Protein AF-A0A920AND6-F1 (afdb_monomer_lite)

Structure (mmCIF, N/CA/C/O backbone):
data_AF-A0A920AND6-F1
#
_entry.id   AF-A0A920AND6-F1
#
loop_
_atom_site.group_PDB
_atom_site.id
_atom_site.type_symbol
_atom_site.label_atom_id
_atom_site.label_alt_id
_atom_site.label_comp_id
_atom_site.label_asym_id
_atom_site.label_entity_id
_atom_site.label_seq_id
_atom_site.pdbx_PDB_ins_code
_atom_site.Cartn_x
_atom_site.Cartn_y
_atom_site.Cartn_z
_atom_site.occupancy
_atom_site.B_iso_or_equiv
_atom_site.auth_seq_id
_atom_site.auth_comp_id
_atom_site.auth_asym_id
_atom_site.auth_atom_id
_atom_site.pdbx_PDB_model_num
ATOM 1 N N . MET A 1 1 ? -8.486 6.905 19.605 1.00 70.19 1 MET A N 1
ATOM 2 C CA . MET A 1 1 ? -7.182 6.991 18.913 1.00 70.19 1 MET A CA 1
ATOM 3 C C . MET A 1 1 ? -7.357 6.298 17.577 1.00 70.19 1 MET A C 1
ATOM 5 O O . MET A 1 1 ? -7.724 5.131 17.593 1.00 70.19 1 MET A O 1
ATOM 9 N N . GLY A 1 2 ? -7.179 7.018 16.472 1.00 88.25 2 GLY A N 1
ATOM 10 C CA . GLY A 1 2 ? -7.337 6.495 15.115 1.00 88.25 2 GLY A CA 1
ATOM 11 C C . GLY A 1 2 ? -6.009 6.087 14.490 1.00 88.25 2 GLY A C 1
ATOM 12 O O . GLY A 1 2 ? -4.985 6.720 14.749 1.00 88.25 2 GLY A O 1
ATOM 13 N N . LEU A 1 3 ? -6.018 5.040 13.666 1.00 92.69 3 LEU A N 1
ATOM 14 C CA . LEU A 1 3 ? -4.865 4.647 12.857 1.00 92.69 3 LEU A CA 1
ATOM 15 C C . LEU A 1 3 ? -4.911 5.395 11.520 1.00 92.69 3 LEU A C 1
ATOM 17 O O . LEU A 1 3 ? -5.920 5.353 10.821 1.00 92.69 3 LEU A O 1
ATOM 21 N N . SER A 1 4 ? -3.815 6.060 11.162 1.00 95.06 4 SER A N 1
ATOM 22 C CA . SER A 1 4 ? -3.613 6.654 9.836 1.00 95.06 4 SER A CA 1
ATOM 23 C C . SER A 1 4 ? -2.432 5.979 9.150 1.00 95.06 4 SER A C 1
ATOM 25 O O . SER A 1 4 ? -1.408 5.734 9.788 1.00 95.06 4 SER A O 1
ATOM 27 N N . ILE A 1 5 ? -2.576 5.670 7.863 1.00 93.81 5 ILE A N 1
ATOM 28 C CA . ILE A 1 5 ? -1.550 4.997 7.057 1.00 93.81 5 ILE A CA 1
ATOM 29 C C . ILE A 1 5 ? -1.210 5.879 5.856 1.00 93.81 5 ILE A C 1
ATOM 31 O O . ILE A 1 5 ? -2.106 6.339 5.155 1.00 93.81 5 ILE A O 1
ATOM 35 N N . VAL A 1 6 ? 0.084 6.085 5.600 1.00 92.25 6 VAL A N 1
ATOM 36 C CA . VAL A 1 6 ? 0.575 6.830 4.432 1.00 92.25 6 VAL A CA 1
ATOM 37 C C . VAL A 1 6 ? 1.355 5.884 3.523 1.00 92.25 6 VAL A C 1
ATOM 39 O O . VAL A 1 6 ? 2.358 5.299 3.933 1.00 92.25 6 VAL A O 1
ATOM 42 N N . LEU A 1 7 ? 0.893 5.735 2.283 1.00 89.50 7 LEU A N 1
ATOM 43 C CA . LEU A 1 7 ? 1.522 4.925 1.243 1.00 89.50 7 LEU A CA 1
ATOM 44 C C . LEU A 1 7 ? 2.371 5.826 0.335 1.00 89.50 7 LEU A C 1
ATOM 46 O O . LEU A 1 7 ? 1.848 6.532 -0.530 1.00 89.50 7 LEU A O 1
ATOM 50 N N . LEU A 1 8 ? 3.693 5.794 0.530 1.00 84.94 8 LEU A N 1
ATOM 51 C CA . LEU A 1 8 ? 4.647 6.563 -0.273 1.00 84.94 8 LEU A CA 1
ATOM 52 C C . LEU A 1 8 ? 4.937 5.854 -1.598 1.00 84.94 8 LEU A C 1
ATOM 54 O O . LEU A 1 8 ? 5.627 4.834 -1.641 1.00 84.94 8 LEU A O 1
ATOM 58 N N . ALA A 1 9 ? 4.419 6.412 -2.687 1.00 78.69 9 ALA A N 1
ATOM 59 C CA . ALA A 1 9 ? 4.411 5.781 -3.999 1.00 78.69 9 ALA A CA 1
ATOM 60 C C . ALA A 1 9 ? 5.011 6.662 -5.116 1.00 78.69 9 ALA A C 1
ATOM 62 O O . ALA A 1 9 ? 5.123 6.222 -6.255 1.00 78.69 9 ALA A O 1
ATOM 63 N N . ALA A 1 10 ? 5.504 7.854 -4.774 1.00 73.44 10 ALA A N 1
ATOM 64 C CA . ALA A 1 10 ? 6.140 8.845 -5.652 1.00 73.44 10 ALA A CA 1
ATOM 65 C C . ALA A 1 10 ? 7.501 8.432 -6.264 1.00 73.44 10 ALA A C 1
ATOM 67 O O . ALA A 1 10 ? 8.301 9.266 -6.683 1.00 73.44 10 ALA A O 1
ATOM 68 N N . GLY A 1 11 ? 7.831 7.140 -6.277 1.00 69.38 11 GLY A N 1
ATOM 69 C CA . GLY A 1 11 ? 9.092 6.664 -6.830 1.00 69.38 11 GLY A CA 1
ATOM 70 C C . GLY A 1 11 ? 9.060 6.654 -8.358 1.00 69.38 11 GLY A C 1
ATOM 71 O O . GLY A 1 11 ? 8.412 5.786 -8.935 1.00 69.38 11 GLY A O 1
ATOM 72 N N . GLU A 1 12 ? 9.860 7.519 -8.992 1.00 64.25 12 GLU A N 1
ATOM 73 C CA . GLU A 1 12 ? 10.022 7.677 -10.457 1.00 64.25 12 GLU A CA 1
ATOM 74 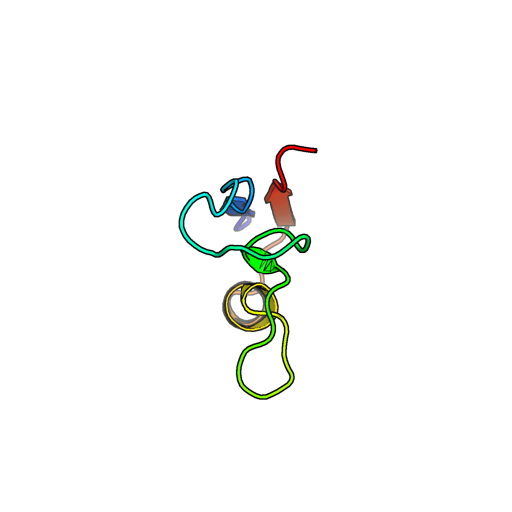C C . GLU A 1 12 ? 10.306 6.359 -11.210 1.00 64.25 12 GLU A C 1
ATOM 76 O O . GLU A 1 12 ? 10.147 6.264 -12.418 1.00 64.25 12 GLU A O 1
ATOM 81 N N . GLY A 1 13 ? 10.732 5.296 -10.519 1.00 63.47 13 GLY A N 1
ATOM 82 C CA . GLY A 1 13 ? 10.911 3.995 -11.159 1.00 63.47 13 GLY A CA 1
ATOM 83 C C . GLY A 1 13 ? 12.031 3.992 -12.201 1.00 63.47 13 GLY A C 1
ATOM 84 O O . GLY A 1 13 ? 11.996 3.169 -13.094 1.00 63.47 13 GLY A O 1
ATOM 85 N N . LYS A 1 14 ? 13.062 4.836 -12.058 1.00 60.19 14 LYS A N 1
ATOM 86 C CA . LYS A 1 14 ? 14.150 5.095 -13.031 1.00 60.19 14 LYS A CA 1
ATOM 87 C C . LYS A 1 14 ? 14.860 3.873 -13.653 1.00 60.19 14 LYS A C 1
ATOM 89 O O . LYS A 1 14 ? 15.510 3.993 -14.685 1.00 60.19 14 LYS A O 1
ATOM 94 N N . ARG A 1 15 ? 14.781 2.693 -13.023 1.00 68.19 15 ARG A N 1
ATOM 95 C CA . ARG A 1 15 ? 15.313 1.415 -13.555 1.00 68.19 15 ARG A CA 1
ATOM 96 C C . ARG A 1 15 ? 14.261 0.568 -14.283 1.00 68.19 15 ARG A C 1
ATOM 98 O O . ARG A 1 15 ? 14.618 -0.323 -15.044 1.00 68.19 15 ARG A O 1
ATOM 105 N N . MET A 1 16 ? 12.981 0.827 -14.041 1.00 61.75 16 MET A N 1
ATOM 106 C CA . MET A 1 16 ? 11.855 0.242 -14.752 1.00 61.75 16 MET A CA 1
ATOM 107 C C . MET A 1 16 ? 11.551 1.137 -15.952 1.00 61.75 16 MET A C 1
ATOM 109 O O . MET A 1 16 ? 10.946 2.190 -15.815 1.00 61.75 16 MET A O 1
ATOM 113 N N . LYS A 1 17 ? 12.028 0.738 -17.131 1.00 61.31 17 LYS A N 1
ATOM 114 C CA . LYS A 1 17 ? 11.819 1.428 -18.414 1.00 61.31 17 LYS A CA 1
ATOM 115 C C . LYS A 1 17 ? 10.348 1.338 -18.866 1.00 61.31 17 LYS A C 1
ATOM 117 O O . LYS A 1 17 ? 10.047 0.667 -19.845 1.00 61.31 17 LYS A O 1
ATOM 122 N N . THR A 1 18 ? 9.428 1.919 -18.107 1.00 64.19 18 THR A N 1
ATOM 123 C CA . THR A 1 18 ? 7.980 1.894 -18.351 1.00 64.19 18 THR A CA 1
ATOM 124 C C . THR A 1 18 ? 7.426 3.299 -18.199 1.00 64.19 18 THR A C 1
ATOM 126 O O . THR A 1 18 ? 7.750 3.979 -17.232 1.00 64.19 18 THR A O 1
ATOM 129 N N . ASP A 1 19 ? 6.534 3.685 -19.111 1.00 64.94 19 ASP A N 1
ATOM 130 C CA . ASP A 1 19 ? 5.822 4.967 -19.065 1.00 64.94 19 ASP A CA 1
ATOM 131 C C . ASP A 1 19 ? 4.809 5.040 -17.908 1.00 64.94 19 ASP A C 1
ATOM 133 O O . ASP A 1 19 ? 4.314 6.111 -17.565 1.00 64.94 19 ASP A O 1
ATOM 137 N N . LYS A 1 20 ? 4.480 3.897 -17.286 1.00 64.31 20 LYS A N 1
ATOM 138 C CA . LYS A 1 20 ? 3.628 3.843 -16.092 1.00 64.31 20 LYS A CA 1
ATOM 139 C C . LYS A 1 20 ? 4.444 4.058 -14.809 1.00 64.31 20 LYS A C 1
ATOM 141 O O . LYS A 1 20 ? 5.468 3.384 -14.646 1.00 64.31 20 LYS A O 1
ATOM 146 N N . PRO A 1 21 ? 3.949 4.880 -13.858 1.00 68.69 21 PRO A N 1
ATOM 147 C CA . PRO A 1 21 ? 4.538 5.025 -12.529 1.00 68.69 21 PRO A CA 1
ATOM 148 C C . PRO A 1 21 ? 4.709 3.663 -11.845 1.00 68.69 21 PRO A C 1
ATOM 150 O O . PRO A 1 21 ? 3.821 2.810 -11.919 1.00 68.69 21 PRO A O 1
ATOM 153 N N . LYS A 1 22 ? 5.824 3.460 -11.128 1.00 69.75 22 LYS A N 1
ATOM 154 C CA . LYS A 1 22 ? 6.166 2.190 -10.452 1.00 69.75 22 LYS A CA 1
ATOM 155 C C . LYS A 1 22 ? 5.019 1.533 -9.652 1.00 69.75 22 LYS A C 1
ATOM 157 O O . LYS A 1 22 ? 4.883 0.315 -9.758 1.00 69.75 22 LYS A O 1
ATOM 162 N N . PRO A 1 23 ? 4.193 2.264 -8.880 1.00 72.25 23 PRO A N 1
ATOM 163 C CA . PRO A 1 23 ? 3.096 1.671 -8.103 1.00 72.25 23 PRO A CA 1
ATOM 164 C C . PRO A 1 23 ? 1.976 1.065 -8.959 1.00 72.25 23 PRO A C 1
ATOM 166 O O . PRO A 1 23 ? 1.247 0.191 -8.491 1.00 72.25 23 PRO A O 1
ATOM 169 N N . LEU A 1 24 ? 1.842 1.527 -10.205 1.00 75.94 24 LEU A N 1
ATOM 170 C CA . LEU A 1 24 ? 0.808 1.108 -11.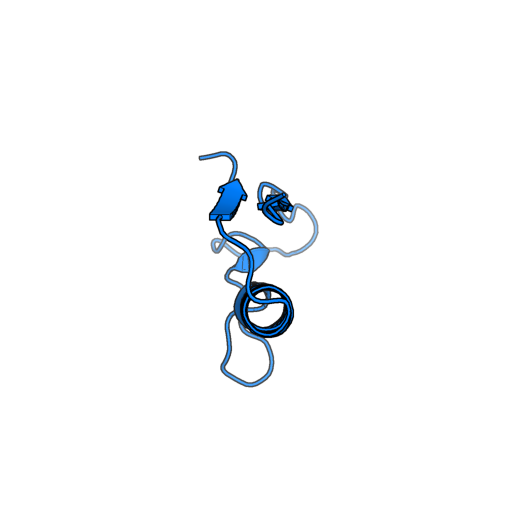153 1.00 75.94 24 LEU A CA 1
ATOM 171 C C . LEU A 1 24 ? 1.278 -0.005 -12.098 1.00 75.94 24 LEU A C 1
ATOM 173 O O . LEU A 1 24 ? 0.504 -0.470 -12.936 1.00 75.94 24 LEU A O 1
ATOM 177 N N . VAL A 1 25 ? 2.531 -0.451 -11.972 1.00 79.50 25 VAL A N 1
ATOM 178 C CA . VAL A 1 25 ? 3.007 -1.650 -12.666 1.00 79.50 25 VAL A CA 1
ATOM 179 C C . VAL A 1 25 ? 2.237 -2.856 -12.141 1.00 79.50 25 VAL A C 1
ATOM 181 O O . VAL A 1 25 ? 2.106 -3.046 -10.932 1.00 79.50 25 VAL A O 1
ATOM 184 N N . SER A 1 26 ? 1.698 -3.657 -13.056 1.00 81.81 26 SER A N 1
ATOM 185 C CA . SER A 1 26 ? 0.897 -4.824 -12.705 1.00 81.81 26 SER A CA 1
ATOM 186 C C . SER A 1 26 ? 1.780 -6.009 -12.307 1.00 81.81 26 SER A C 1
ATOM 188 O O . SER A 1 26 ? 2.713 -6.365 -13.023 1.00 81.81 26 SER A O 1
ATOM 190 N N . LEU A 1 27 ? 1.439 -6.655 -11.198 1.00 82.69 27 LEU A N 1
ATOM 191 C CA . LEU A 1 27 ? 1.950 -7.940 -10.742 1.00 82.69 27 LEU A CA 1
ATOM 192 C C . LEU A 1 27 ? 0.750 -8.880 -10.578 1.00 82.69 27 LEU A C 1
ATOM 194 O O . LEU A 1 27 ? -0.225 -8.512 -9.936 1.00 82.69 27 LEU A O 1
ATOM 198 N N . ALA A 1 28 ? 0.794 -10.063 -11.200 1.00 85.38 28 ALA A N 1
ATOM 199 C CA . ALA A 1 28 ? -0.295 -11.049 -11.156 1.00 85.38 28 ALA A CA 1
ATOM 200 C C . ALA A 1 28 ? -1.700 -10.451 -11.426 1.00 85.38 28 ALA A C 1
ATOM 202 O O . ALA A 1 28 ? -2.662 -10.768 -10.737 1.00 85.38 28 ALA A O 1
ATOM 203 N N . ASN A 1 29 ? -1.806 -9.584 -12.444 1.00 85.56 29 ASN A N 1
ATOM 204 C CA . ASN A 1 29 ? -3.018 -8.850 -12.855 1.00 85.56 29 ASN A CA 1
ATOM 205 C C . ASN A 1 29 ? -3.510 -7.743 -11.906 1.00 85.56 29 ASN A C 1
ATOM 207 O O . ASN A 1 29 ? -4.525 -7.112 -12.195 1.00 85.56 29 ASN A O 1
ATOM 211 N N . HIS A 1 30 ? -2.775 -7.433 -10.837 1.00 84.81 30 HIS A N 1
ATOM 212 C CA . HIS A 1 30 ? -3.098 -6.343 -9.917 1.00 84.81 30 HIS A CA 1
ATOM 213 C C . HIS A 1 30 ? -2.013 -5.261 -9.937 1.00 84.81 30 HIS A C 1
ATOM 215 O O . HIS A 1 30 ? -0.831 -5.588 -10.031 1.00 84.81 30 HIS A O 1
ATOM 221 N N . PRO A 1 31 ? -2.358 -3.963 -9.851 1.00 87.50 31 PRO A N 1
ATOM 222 C CA . PRO A 1 31 ? -1.366 -2.918 -9.607 1.00 87.50 31 PRO A CA 1
ATOM 223 C C . PRO A 1 31 ? -0.571 -3.232 -8.338 1.00 87.50 31 PRO A C 1
ATOM 225 O O . PRO A 1 31 ? -1.152 -3.633 -7.334 1.00 87.50 31 PRO A O 1
ATOM 228 N N . LEU A 1 32 ? 0.744 -3.033 -8.355 1.00 85.00 32 LEU A N 1
ATOM 229 C CA . LEU A 1 32 ? 1.615 -3.371 -7.226 1.00 85.00 32 LEU A CA 1
ATOM 230 C C . LEU A 1 32 ? 1.190 -2.678 -5.918 1.00 85.00 32 LEU A C 1
ATOM 232 O O . LEU A 1 32 ? 1.303 -3.262 -4.844 1.00 85.00 32 LEU A O 1
ATOM 236 N N . ILE A 1 33 ? 0.636 -1.467 -6.006 1.00 87.12 33 ILE A N 1
ATOM 237 C CA . ILE A 1 33 ? 0.087 -0.749 -4.849 1.00 87.12 33 ILE A CA 1
ATOM 238 C C . ILE A 1 33 ? -1.137 -1.428 -4.216 1.00 87.12 33 ILE A C 1
ATOM 240 O O . ILE A 1 33 ? -1.379 -1.254 -3.022 1.00 87.12 33 ILE A O 1
ATOM 244 N N . GLN A 1 34 ? -1.895 -2.214 -4.986 1.00 89.56 34 GLN A N 1
ATOM 245 C CA . GLN A 1 34 ? -3.127 -2.852 -4.523 1.00 89.56 34 GLN A CA 1
ATOM 246 C C . GLN A 1 34 ? -2.860 -3.759 -3.320 1.00 89.56 34 GLN A C 1
ATOM 248 O O . GLN A 1 34 ? -3.598 -3.703 -2.346 1.00 89.56 34 GLN A O 1
ATOM 253 N N . TYR A 1 35 ? -1.749 -4.497 -3.333 1.00 91.81 35 TYR A N 1
ATOM 254 C CA . TYR A 1 35 ? -1.350 -5.360 -2.221 1.00 91.81 35 TYR A CA 1
ATOM 255 C C . TYR A 1 35 ? -1.144 -4.578 -0.919 1.00 91.81 35 TYR A C 1
ATOM 257 O O . TYR A 1 35 ? -1.647 -4.968 0.130 1.00 91.81 35 TYR A O 1
ATOM 265 N N . SER A 1 36 ? -0.441 -3.443 -0.981 1.00 90.38 36 SER A N 1
ATOM 266 C CA . SER A 1 36 ? -0.229 -2.591 0.193 1.00 90.38 36 SER A CA 1
ATOM 267 C C . SER A 1 36 ? -1.527 -1.943 0.672 1.00 90.38 36 SER A C 1
ATOM 269 O O . SER A 1 36 ? -1.730 -1.800 1.876 1.00 90.38 36 SER A O 1
ATOM 271 N N . LEU A 1 37 ? -2.412 -1.569 -0.256 1.00 91.25 37 LEU A N 1
ATOM 272 C CA . LEU A 1 37 ? -3.721 -1.010 0.067 1.00 91.25 37 LEU A CA 1
ATOM 273 C C . LEU A 1 37 ? -4.631 -2.044 0.745 1.00 91.25 37 LEU A C 1
ATOM 275 O O . LEU A 1 37 ? -5.328 -1.702 1.698 1.00 91.25 37 LEU A O 1
ATOM 279 N N . ASP A 1 38 ? -4.620 -3.291 0.281 1.00 94.06 38 ASP A N 1
ATOM 280 C CA . ASP A 1 38 ? -5.444 -4.362 0.841 1.00 94.06 38 ASP A CA 1
ATOM 281 C C . ASP A 1 38 ? -5.006 -4.695 2.270 1.00 94.06 38 ASP A C 1
ATOM 283 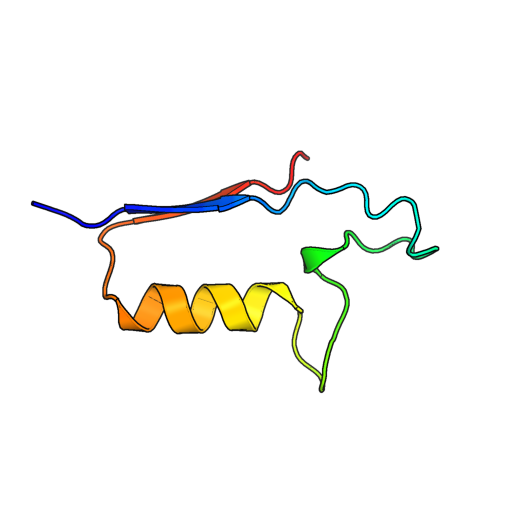O O . ASP A 1 38 ? -5.830 -4.662 3.183 1.00 94.06 38 ASP A O 1
ATOM 287 N N . THR A 1 39 ? -3.700 -4.851 2.510 1.00 93.81 39 THR A N 1
ATOM 288 C CA . THR A 1 39 ? -3.164 -5.013 3.872 1.00 93.81 39 THR A CA 1
ATOM 289 C C . THR A 1 39 ? -3.467 -3.801 4.757 1.00 93.81 39 THR A C 1
ATOM 291 O O . THR A 1 39 ? -3.831 -3.954 5.921 1.00 93.81 39 THR A O 1
ATOM 294 N N . ALA A 1 40 ? -3.364 -2.579 4.225 1.00 93.75 40 ALA A N 1
ATOM 295 C CA . ALA A 1 40 ? -3.690 -1.375 4.987 1.00 93.75 40 ALA A CA 1
ATOM 296 C C . ALA A 1 40 ? -5.167 -1.348 5.412 1.00 93.75 40 ALA A C 1
ATOM 298 O O . ALA A 1 40 ? -5.467 -0.950 6.535 1.00 93.75 40 ALA A O 1
ATOM 299 N N . LYS A 1 41 ? -6.090 -1.807 4.559 1.00 93.88 41 LYS A N 1
ATOM 300 C CA . LYS A 1 41 ? -7.525 -1.890 4.879 1.00 93.88 41 LYS A CA 1
ATOM 301 C C . LYS A 1 41 ? -7.836 -2.910 5.974 1.00 93.88 41 LYS A C 1
ATOM 303 O O . LYS A 1 41 ? -8.729 -2.658 6.782 1.00 93.88 41 LYS A O 1
ATOM 308 N N . GLU A 1 42 ? -7.107 -4.023 6.042 1.00 96.75 42 GLU A N 1
ATOM 309 C CA . GLU A 1 42 ? -7.282 -5.037 7.097 1.00 96.75 42 GLU A CA 1
ATOM 310 C C . GLU A 1 42 ? -7.027 -4.476 8.503 1.00 96.75 42 GLU A C 1
ATOM 312 O O . GLU A 1 42 ? -7.661 -4.901 9.471 1.00 96.75 42 GLU A O 1
ATOM 317 N N . LEU A 1 43 ? -6.170 -3.456 8.609 1.00 94.75 43 LEU A N 1
ATOM 318 C CA . LEU A 1 43 ? -5.868 -2.761 9.862 1.00 94.75 43 LEU A CA 1
ATOM 319 C C . LEU A 1 43 ? -6.969 -1.781 10.304 1.00 94.75 43 LEU A C 1
ATOM 321 O O . LEU A 1 43 ? -6.856 -1.190 11.376 1.00 94.75 43 LEU A O 1
ATOM 325 N N . LYS A 1 44 ? -8.030 -1.611 9.500 1.00 95.00 44 LYS A N 1
ATOM 326 C CA . LYS A 1 44 ? -9.167 -0.706 9.750 1.00 95.00 44 LYS A CA 1
ATOM 327 C C . LYS A 1 44 ? -8.739 0.719 10.149 1.00 95.00 44 LYS A C 1
ATOM 329 O O . LYS A 1 44 ? -9.177 1.221 11.187 1.00 95.00 44 LYS A O 1
ATOM 334 N N . PRO A 1 45 ? -7.875 1.380 9.359 1.00 95.69 45 PRO A N 1
ATOM 335 C CA . PRO A 1 45 ? -7.462 2.745 9.632 1.00 95.69 45 PRO A CA 1
ATOM 336 C C . PRO A 1 45 ? -8.633 3.714 9.449 1.00 95.69 45 PRO A C 1
ATOM 338 O O . PRO A 1 45 ? -9.508 3.504 8.612 1.00 95.69 45 PRO A O 1
ATOM 341 N N . GLU A 1 46 ? -8.615 4.817 10.191 1.00 97.06 46 GLU A N 1
ATOM 342 C CA . GLU A 1 46 ? -9.533 5.939 9.967 1.00 97.06 46 GLU A CA 1
ATOM 343 C C . GLU A 1 46 ? -9.197 6.689 8.670 1.00 97.06 46 GLU A C 1
ATOM 345 O O . GLU A 1 46 ? -10.063 7.333 8.080 1.00 97.06 46 GLU A O 1
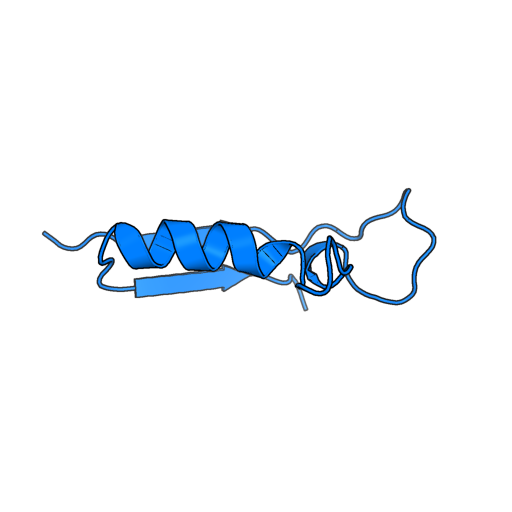ATOM 350 N N . ARG A 1 47 ? -7.939 6.611 8.217 1.00 93.56 47 ARG A N 1
ATOM 351 C CA . ARG A 1 47 ? -7.448 7.320 7.032 1.00 93.56 47 ARG A CA 1
ATOM 352 C C . ARG A 1 47 ? -6.312 6.562 6.351 1.00 93.56 47 ARG A C 1
ATOM 354 O O . ARG A 1 47 ? -5.393 6.076 7.010 1.00 93.56 47 ARG A O 1
ATOM 361 N N . ILE A 1 48 ? -6.363 6.513 5.022 1.00 92.88 48 ILE A N 1
ATOM 362 C CA . ILE A 1 48 ? -5.263 6.053 4.172 1.00 92.88 48 ILE A CA 1
ATOM 363 C C . ILE A 1 48 ? -4.971 7.166 3.171 1.00 92.88 48 ILE A C 1
ATOM 365 O O . ILE A 1 48 ? -5.842 7.501 2.372 1.00 92.88 48 ILE A O 1
ATOM 369 N N . ASP A 1 49 ? -3.762 7.717 3.211 1.00 90.94 49 ASP A N 1
ATOM 370 C CA . ASP A 1 49 ? -3.291 8.708 2.246 1.00 90.94 49 ASP A CA 1
ATOM 371 C C . ASP A 1 49 ? -2.282 8.057 1.292 1.00 90.94 49 ASP A C 1
ATOM 373 O O . ASP A 1 49 ? -1.419 7.274 1.699 1.00 90.94 49 ASP A O 1
ATOM 377 N N . PHE A 1 50 ? -2.387 8.380 0.008 1.00 83.50 50 PHE A N 1
ATOM 378 C CA . PHE A 1 50 ? -1.504 7.886 -1.044 1.00 83.50 50 PHE A CA 1
ATOM 379 C C . PHE A 1 50 ? -0.785 9.076 -1.672 1.00 83.50 50 PHE A C 1
ATOM 381 O O . PHE A 1 50 ? -1.441 10.000 -2.143 1.00 83.50 50 PHE A O 1
ATOM 388 N N . SER A 1 51 ? 0.550 9.071 -1.655 1.00 77.69 51 SER A N 1
ATOM 389 C CA . SER A 1 51 ? 1.352 10.116 -2.298 1.00 77.69 51 SER A CA 1
ATO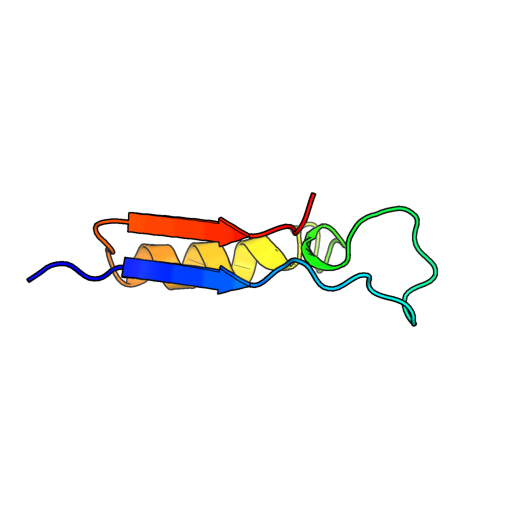M 390 C C . SER A 1 51 ? 2.027 9.548 -3.545 1.00 77.69 51 SER A C 1
ATOM 392 O O . SER A 1 51 ? 2.986 8.776 -3.436 1.00 77.69 51 SER A O 1
ATOM 394 N N . ASP A 1 52 ? 1.550 9.928 -4.722 1.00 66.69 52 ASP A N 1
ATOM 395 C CA . ASP A 1 52 ? 2.111 9.568 -6.028 1.00 66.69 52 ASP A CA 1
ATOM 396 C C . ASP A 1 52 ? 3.088 10.603 -6.592 1.00 66.69 52 ASP A C 1
ATOM 398 O O . ASP A 1 52 ? 3.734 10.326 -7.599 1.00 66.69 52 ASP A O 1
ATOM 402 N N . GLY A 1 53 ? 3.289 11.735 -5.910 1.00 57.84 53 GLY A N 1
ATOM 403 C CA . GLY A 1 53 ? 4.299 12.732 -6.286 1.00 57.84 53 GLY A CA 1
ATOM 404 C C . GLY A 1 53 ? 4.042 13.411 -7.632 1.00 57.84 53 GLY A C 1
ATOM 405 O O . GLY A 1 53 ? 4.972 14.007 -8.177 1.00 57.84 53 GLY A O 1
ATOM 406 N N . LEU A 1 54 ? 2.815 13.290 -8.148 1.00 49.56 54 LEU A N 1
ATOM 407 C CA . LEU A 1 54 ? 2.264 14.115 -9.220 1.00 49.56 54 LEU A CA 1
ATOM 408 C C . LEU A 1 54 ? 1.694 15.421 -8.654 1.00 49.56 54 LEU A C 1
ATOM 410 O O . LEU A 1 54 ? 1.239 15.418 -7.487 1.00 49.56 54 LEU A O 1
#

Foldseek 3Di:
DFDEEEAEQQDCPVVPPDPDRQQQDDDPNGRVVVVVVVV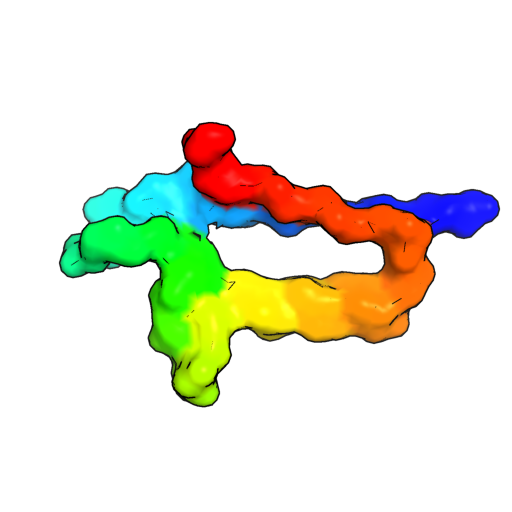VVVVVGPYYHYDNPD

Secondary structure (DSSP, 8-state):
---EEEEE-----TTS--SS-GGGSEETTEEHHHHHHHHHHHT--SEEEEE---

Radius of gyration: 12.54 Å; chains: 1; bounding box: 25×25×38 Å

pLDDT: mean 81.06, std 12.68, range [49.56, 97.06]

Sequence (54 aa):
MGLSIVLLAAGEGKRMKTDKPKPLVSLANHPLIQYSLDTAKELKPERIDFSDGL